Protein AF-A0A1D6P1W7-F1 (afdb_monomer)

InterPro domains:
  IPR015421 Pyridoxal phosphate-dependent transferase, major domain [G3DSA:3.40.640.10] (1-57)
  IPR015424 Pyridoxal phosphate-depend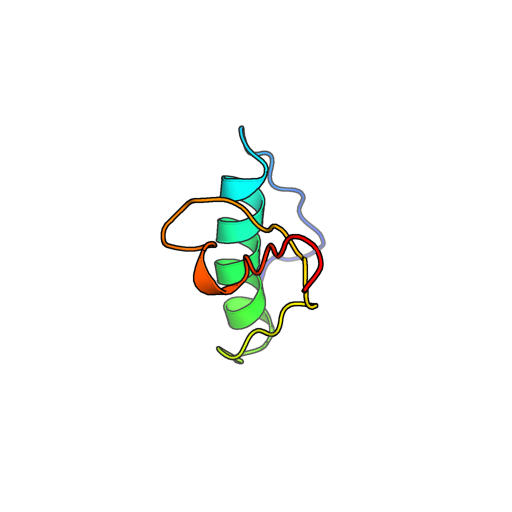ent transferase [SSF53383] (11-56)

Nearest PDB structures (foldseek):
  2zuk-assembly1_B  TM=8.807E-01  e=3.144E-01  Achromobacter obae
  5g4j-assembly1_B  TM=8.437E-01  e=3.373E-01  Paenarthrobacter aurescens TC1
  4wya-assembly2_D  TM=8.406E-01  e=7.935E+00  Mycobacterium tuberculosis H37Rv
  5wrp-assembly1_C  TM=4.438E-01  e=6.896E+00  Mycobacterium tuberculosis H37Rv

Solvent-accessible surface area (backbone atoms only — not comparable to full-atom values): 3786 Å² total; per-residue (Å²): 131,78,98,58,97,78,88,84,86,65,96,44,70,41,58,47,42,39,50,47,65,54,48,51,28,75,73,69,75,46,87,80,84,87,62,61,85,58,29,79,39,39,86,47,87,80,23,38,88,44,36,43,76,70,76,96,127

Sequence (57 aa):
MFPGPVCCVLSFGTEANELAMLMAPLYSGNLSMVALGNAYHGGSAGTIGLTGLQTYT

Structure (mmCIF, N/CA/C/O backbone):
data_AF-A0A1D6P1W7-F1
#
_entry.id   AF-A0A1D6P1W7-F1
#
loop_
_atom_site.group_PDB
_atom_site.id
_atom_site.type_symbol
_atom_site.label_atom_id
_atom_site.label_alt_id
_atom_site.label_comp_id
_atom_site.label_asym_id
_atom_site.label_entity_id
_atom_site.label_seq_id
_atom_site.pdbx_PDB_ins_code
_atom_site.Cartn_x
_atom_site.Cartn_y
_atom_site.Cartn_z
_atom_site.occupancy
_atom_site.B_iso_or_equiv
_atom_site.auth_seq_id
_atom_site.auth_comp_id
_atom_site.auth_asym_id
_atom_site.auth_atom_id
_atom_site.pdbx_PDB_model_num
ATOM 1 N N . MET A 1 1 ? -14.993 6.678 -11.209 1.00 64.75 1 MET A N 1
ATOM 2 C CA . MET A 1 1 ? -14.858 5.212 -11.085 1.00 64.75 1 MET A CA 1
ATOM 3 C C . MET A 1 1 ? -14.393 4.668 -12.426 1.00 64.75 1 MET A C 1
ATOM 5 O O . MET A 1 1 ? -15.036 4.987 -13.420 1.00 64.75 1 MET A O 1
ATOM 9 N N . PHE A 1 2 ? -13.277 3.935 -12.486 1.00 67.19 2 PHE A N 1
ATOM 10 C CA . PHE A 1 2 ? -12.826 3.313 -13.738 1.00 67.19 2 PHE A CA 1
ATOM 11 C C . PHE A 1 2 ? -13.840 2.245 -14.193 1.00 67.19 2 PHE A C 1
ATOM 13 O O . PHE A 1 2 ? -14.422 1.577 -13.339 1.00 67.19 2 PHE A O 1
ATOM 20 N N . PRO A 1 3 ? -14.085 2.085 -15.506 1.00 73.75 3 PRO A N 1
ATOM 21 C CA . PRO A 1 3 ? -15.212 1.305 -16.035 1.00 73.75 3 PRO A CA 1
ATOM 22 C C . PRO A 1 3 ? -15.046 -0.224 -15.921 1.00 73.75 3 PRO A C 1
ATOM 24 O O . PRO A 1 3 ? -15.873 -0.973 -16.432 1.00 73.75 3 PRO A O 1
ATOM 27 N N . GLY A 1 4 ? -13.984 -0.697 -15.270 1.00 81.94 4 GLY A N 1
ATOM 28 C CA . GLY A 1 4 ? -13.638 -2.106 -15.120 1.00 81.94 4 GLY A CA 1
ATOM 29 C C . GLY A 1 4 ? -12.253 -2.269 -14.484 1.00 81.94 4 GLY A C 1
ATOM 30 O O . GLY A 1 4 ? -11.613 -1.266 -14.151 1.00 81.94 4 GLY A O 1
ATOM 31 N N . PRO A 1 5 ? -11.782 -3.512 -14.295 1.00 87.00 5 PRO A N 1
ATOM 32 C CA . PRO A 1 5 ? -10.445 -3.768 -13.777 1.00 87.00 5 PRO A CA 1
ATOM 33 C C . PRO A 1 5 ? -9.386 -3.218 -14.739 1.00 87.00 5 PRO A C 1
ATOM 35 O O . PRO A 1 5 ? -9.372 -3.538 -15.926 1.00 87.00 5 PRO A O 1
ATOM 38 N N . VAL A 1 6 ? -8.497 -2.385 -14.204 1.00 91.50 6 VAL A N 1
ATOM 39 C CA . VAL A 1 6 ? -7.365 -1.781 -14.915 1.00 91.50 6 VAL A CA 1
ATOM 40 C C . VAL A 1 6 ? -6.068 -2.202 -14.229 1.00 91.50 6 VAL A C 1
ATOM 42 O O . VAL A 1 6 ? -6.004 -2.247 -13.002 1.00 91.50 6 VAL A O 1
ATOM 45 N N . CYS A 1 7 ? -5.038 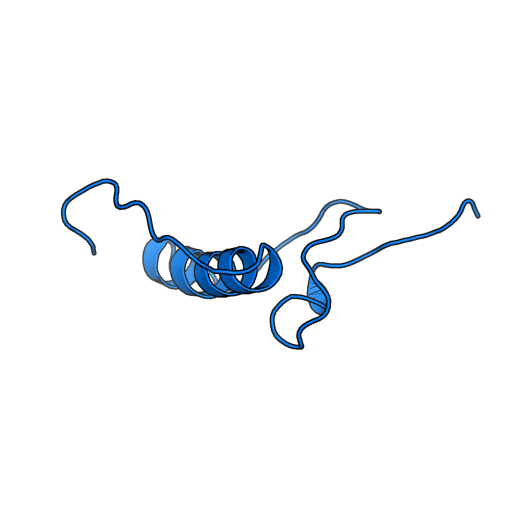-2.529 -15.010 1.00 92.19 7 CYS A N 1
ATOM 46 C CA . CYS A 1 7 ? -3.701 -2.829 -14.499 1.00 92.19 7 CYS A CA 1
ATOM 47 C C . CYS A 1 7 ? -2.779 -1.646 -14.802 1.00 92.19 7 CYS A C 1
ATOM 49 O O . CYS A 1 7 ? -2.571 -1.304 -15.966 1.00 92.19 7 CYS A O 1
ATOM 51 N N . CYS A 1 8 ? -2.243 -1.021 -13.758 1.00 92.75 8 CYS A N 1
ATOM 52 C CA . CYS A 1 8 ? -1.274 0.062 -13.882 1.00 92.75 8 CYS A CA 1
ATOM 53 C C . CYS A 1 8 ? 0.137 -0.509 -13.709 1.00 92.75 8 CYS A C 1
ATOM 55 O O . CYS A 1 8 ? 0.399 -1.198 -12.724 1.00 92.75 8 CYS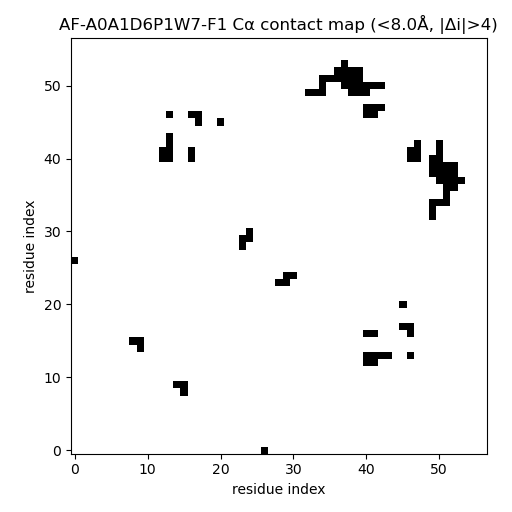 A O 1
ATOM 57 N N . VAL A 1 9 ? 1.039 -0.221 -14.650 1.00 96.56 9 VAL A N 1
ATOM 58 C CA . VAL A 1 9 ? 2.430 -0.699 -14.615 1.00 96.56 9 VAL A CA 1
ATOM 59 C C . VAL A 1 9 ? 3.331 0.415 -14.097 1.00 96.56 9 VAL A C 1
ATOM 61 O O . VAL A 1 9 ? 3.261 1.543 -14.581 1.00 96.56 9 VAL A O 1
ATOM 64 N N . LEU A 1 10 ? 4.159 0.091 -13.105 1.00 97.19 10 LEU A N 1
ATOM 65 C CA . LEU A 1 10 ? 5.053 1.020 -12.415 1.00 97.19 10 LEU A CA 1
ATOM 66 C C . LEU A 1 10 ? 6.454 0.417 -12.319 1.00 97.19 10 LEU A C 1
ATOM 68 O O . LEU A 1 10 ? 6.623 -0.797 -12.456 1.00 97.19 10 LEU A O 1
ATOM 72 N N . SER A 1 11 ? 7.456 1.266 -12.111 1.00 96.62 11 SER A N 1
ATOM 73 C CA . SER A 1 11 ? 8.861 0.847 -12.140 1.00 96.62 11 SER A CA 1
ATOM 74 C C . SER A 1 11 ? 9.264 0.150 -10.845 1.00 96.62 11 SER A C 1
ATOM 76 O O . SER A 1 11 ? 10.125 -0.730 -10.853 1.00 96.62 11 SER A O 1
ATOM 78 N N . PHE A 1 12 ? 8.627 0.520 -9.731 1.00 96.94 12 PHE A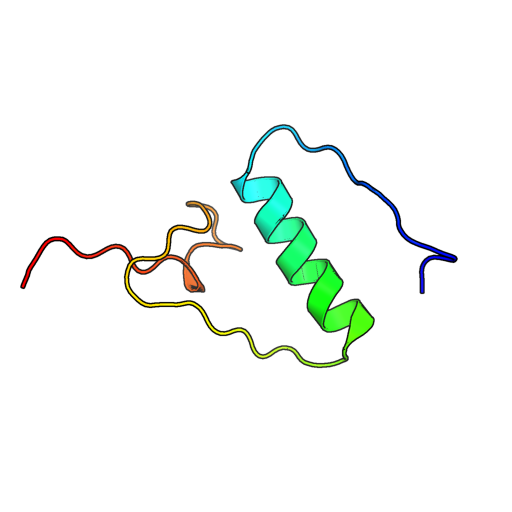 N 1
ATOM 79 C CA . PHE A 1 12 ? 8.958 0.002 -8.408 1.00 96.94 12 PHE A CA 1
ATOM 80 C C . PHE A 1 12 ? 7.724 -0.446 -7.623 1.00 96.94 12 PHE A C 1
ATOM 82 O O . PHE A 1 12 ? 6.639 0.121 -7.737 1.00 96.94 12 PHE A O 1
ATOM 89 N N . GLY A 1 13 ? 7.917 -1.427 -6.735 1.00 96.88 13 GLY A N 1
ATOM 90 C CA . GLY A 1 13 ? 6.867 -1.877 -5.815 1.00 96.88 13 GLY A CA 1
ATOM 91 C C . GLY A 1 13 ? 6.387 -0.774 -4.865 1.00 96.88 13 GLY A C 1
ATOM 92 O O . GLY A 1 13 ? 5.197 -0.686 -4.588 1.00 96.88 13 GLY A O 1
ATOM 93 N N . THR A 1 14 ? 7.285 0.117 -4.428 1.00 97.31 14 THR A N 1
ATOM 94 C CA . THR A 1 14 ? 6.918 1.295 -3.622 1.00 97.31 14 THR A CA 1
ATOM 95 C C . THR A 1 14 ? 5.940 2.202 -4.371 1.00 97.31 14 THR A C 1
ATOM 97 O O . THR A 1 14 ? 4.923 2.578 -3.803 1.00 97.31 14 THR A O 1
ATOM 100 N N . GLU A 1 15 ? 6.179 2.486 -5.658 1.00 97.88 15 GLU A N 1
ATOM 101 C CA . GLU A 1 15 ? 5.259 3.291 -6.480 1.00 97.88 15 GLU A CA 1
ATOM 102 C C . GLU A 1 15 ? 3.895 2.603 -6.613 1.00 97.88 15 GLU A C 1
ATOM 104 O O . GLU A 1 15 ? 2.854 3.254 -6.541 1.00 97.88 15 GLU A O 1
ATOM 109 N N . ALA A 1 16 ? 3.892 1.277 -6.786 1.00 97.81 16 ALA A N 1
ATOM 110 C CA . ALA A 1 16 ? 2.660 0.495 -6.856 1.00 97.81 16 ALA A CA 1
ATOM 111 C C . ALA A 1 16 ? 1.855 0.571 -5.558 1.00 97.81 16 ALA A C 1
ATOM 113 O O . ALA A 1 16 ? 0.631 0.715 -5.599 1.00 97.81 16 ALA A O 1
ATOM 114 N N . ASN A 1 17 ? 2.534 0.548 -4.415 1.00 97.75 17 ASN A N 1
ATOM 115 C CA . ASN A 1 17 ? 1.894 0.701 -3.119 1.00 97.75 17 ASN A CA 1
ATOM 116 C C . ASN A 1 17 ? 1.381 2.131 -2.905 1.00 97.75 17 ASN A C 1
ATOM 118 O O . ASN A 1 17 ? 0.262 2.285 -2.428 1.00 97.75 17 ASN A O 1
ATOM 122 N N . GLU A 1 18 ? 2.107 3.170 -3.331 1.00 97.19 18 GLU A N 1
ATOM 123 C CA . GLU A 1 18 ? 1.598 4.552 -3.295 1.00 97.19 18 GLU A CA 1
ATOM 124 C C . GLU A 1 18 ? 0.348 4.717 -4.160 1.00 97.19 18 GLU A C 1
ATOM 126 O O . GLU A 1 18 ? -0.653 5.275 -3.706 1.00 97.19 18 GLU A O 1
ATOM 131 N N . LEU A 1 19 ? 0.353 4.166 -5.378 1.00 96.62 19 LEU A N 1
ATOM 132 C CA . LEU A 1 19 ? -0.836 4.176 -6.224 1.00 96.62 19 LEU A CA 1
ATOM 133 C C . LEU A 1 19 ? -1.992 3.422 -5.555 1.00 96.62 19 LEU A C 1
ATOM 135 O O . LEU A 1 19 ? -3.114 3.921 -5.553 1.00 96.62 19 LEU A O 1
ATOM 139 N N . ALA A 1 20 ? -1.747 2.261 -4.946 1.00 96.31 20 ALA A N 1
ATOM 140 C CA . ALA A 1 20 ? -2.784 1.521 -4.227 1.00 96.31 20 ALA A CA 1
ATOM 141 C C . ALA A 1 20 ? -3.358 2.326 -3.047 1.00 96.31 20 ALA A C 1
ATOM 143 O O . ALA A 1 20 ? -4.578 2.370 -2.871 1.00 96.31 20 ALA A O 1
ATOM 144 N N . MET A 1 21 ? -2.502 3.020 -2.294 1.00 96.19 21 MET A N 1
ATOM 145 C CA . MET A 1 21 ? -2.896 3.896 -1.185 1.00 96.19 21 MET A CA 1
ATOM 146 C C . MET A 1 21 ? -3.691 5.126 -1.645 1.00 96.19 21 MET A C 1
ATOM 148 O O . MET A 1 21 ? -4.512 5.626 -0.881 1.00 96.19 21 MET A O 1
ATOM 152 N N . LEU A 1 22 ? -3.511 5.591 -2.886 1.00 95.75 22 LEU A N 1
ATOM 153 C CA . LEU A 1 22 ? -4.360 6.622 -3.498 1.00 95.75 22 LEU A CA 1
ATOM 154 C C . LEU A 1 22 ? -5.682 6.044 -4.024 1.00 95.75 22 LEU A C 1
ATOM 156 O O . LEU A 1 22 ? -6.738 6.659 -3.885 1.00 95.75 22 LEU A O 1
ATOM 160 N N . MET A 1 23 ? -5.645 4.852 -4.618 1.00 95.75 23 MET A N 1
ATOM 161 C CA . MET A 1 23 ? -6.803 4.239 -5.271 1.00 95.75 23 MET A CA 1
ATOM 162 C C . MET A 1 23 ? -7.816 3.657 -4.277 1.00 95.75 23 MET A C 1
ATOM 164 O O . MET A 1 23 ? -9.022 3.755 -4.513 1.00 95.75 23 MET A O 1
ATOM 168 N N . ALA A 1 24 ? -7.368 3.084 -3.157 1.00 95.56 24 ALA A N 1
ATOM 169 C CA . ALA A 1 24 ? -8.261 2.475 -2.170 1.00 95.56 24 ALA A CA 1
ATOM 170 C C . ALA A 1 24 ? -9.231 3.487 -1.514 1.00 95.56 24 ALA A C 1
ATOM 172 O O . ALA A 1 24 ? -10.432 3.192 -1.458 1.00 95.56 24 ALA A O 1
ATOM 173 N N . PRO A 1 25 ? -8.802 4.696 -1.097 1.00 96.19 25 PRO A N 1
ATOM 174 C CA . PRO A 1 25 ? -9.721 5.731 -0.628 1.00 96.19 25 PRO A CA 1
ATOM 175 C C . PRO A 1 25 ? -10.6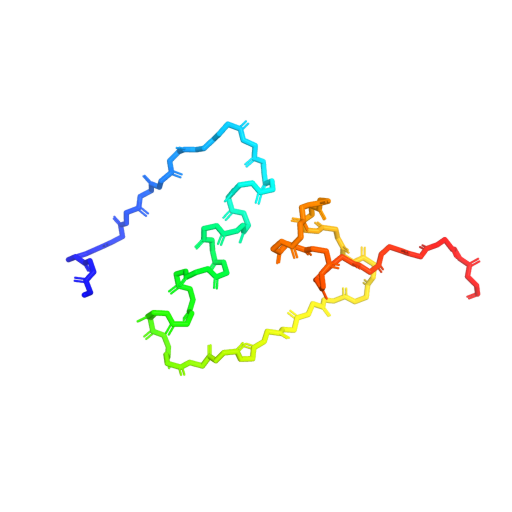22 6.288 -1.730 1.00 96.19 25 PRO A C 1
ATOM 177 O O . PRO A 1 25 ? -11.793 6.547 -1.473 1.00 96.19 25 PRO A O 1
ATOM 180 N N . LEU A 1 26 ? -10.128 6.432 -2.966 1.00 94.75 26 LEU A N 1
ATOM 181 C CA . LEU A 1 26 ? -10.958 6.881 -4.095 1.00 94.75 26 LEU A CA 1
ATOM 182 C C . LEU A 1 26 ? -12.094 5.901 -4.410 1.00 94.75 26 LEU A C 1
ATOM 184 O O . LEU A 1 26 ? -13.162 6.316 -4.858 1.00 94.75 26 LEU A O 1
ATOM 188 N N . TYR A 1 27 ? -11.865 4.608 -4.181 1.00 92.94 27 TYR A N 1
ATOM 189 C CA . TYR A 1 27 ? -12.879 3.572 -4.339 1.00 92.94 27 TYR A CA 1
ATOM 190 C C . TYR A 1 27 ? -13.837 3.504 -3.142 1.00 92.94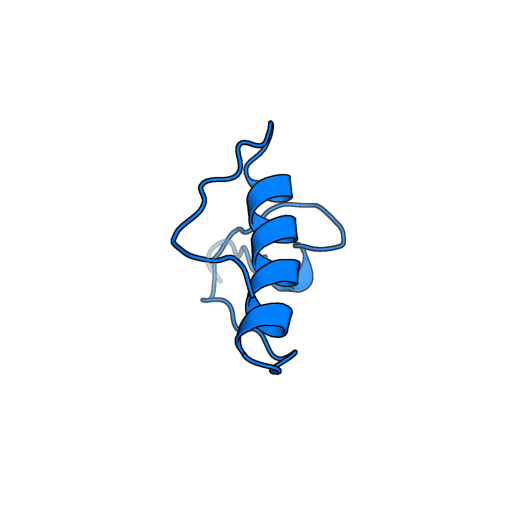 27 TYR A C 1
ATOM 192 O O . TYR A 1 27 ? -15.048 3.420 -3.324 1.00 92.94 27 TYR A O 1
ATOM 200 N N . SER A 1 28 ? -13.302 3.517 -1.918 1.00 94.88 28 SER A N 1
ATOM 201 C CA . SER A 1 28 ? -14.067 3.193 -0.705 1.00 94.88 28 SER A CA 1
ATOM 202 C C . SER A 1 28 ? -14.570 4.401 0.090 1.00 94.88 28 SER A C 1
ATOM 204 O O . SER A 1 28 ? -15.407 4.228 0.972 1.00 94.88 28 SER A O 1
ATOM 206 N N . GLY A 1 29 ? -14.033 5.599 -0.148 1.00 96.69 29 GLY A N 1
ATOM 207 C CA . GLY A 1 29 ? -14.239 6.789 0.685 1.00 96.69 29 GLY A CA 1
ATOM 208 C C . GLY A 1 29 ? -13.538 6.749 2.052 1.00 96.69 29 GLY A C 1
ATOM 209 O O . GLY A 1 29 ? -13.653 7.703 2.817 1.00 96.69 29 GLY A O 1
ATOM 210 N N . ASN A 1 30 ? -12.810 5.675 2.379 1.00 96.75 30 ASN A N 1
ATOM 211 C CA . ASN A 1 30 ? -12.152 5.502 3.673 1.00 96.75 30 ASN A CA 1
ATOM 212 C C . ASN A 1 30 ? -10.663 5.850 3.581 1.00 96.75 30 ASN A C 1
ATOM 214 O O . ASN A 1 30 ? -9.936 5.289 2.766 1.00 96.75 30 ASN A O 1
ATOM 218 N N . LEU A 1 31 ? -10.205 6.753 4.452 1.00 96.25 31 LEU A N 1
ATOM 219 C CA . LEU A 1 31 ? -8.796 7.166 4.535 1.00 96.25 31 LEU A CA 1
ATOM 220 C C . LEU A 1 31 ? -7.958 6.282 5.470 1.00 96.25 31 LEU A C 1
ATOM 222 O O . LEU A 1 31 ? -6.734 6.374 5.477 1.00 96.25 31 LEU A O 1
ATOM 226 N N . SER A 1 32 ? -8.610 5.455 6.289 1.00 96.62 32 SER A N 1
ATOM 227 C CA . SER A 1 32 ? -7.925 4.556 7.214 1.00 96.62 32 SER A CA 1
ATOM 228 C C . SER A 1 32 ? -7.288 3.389 6.463 1.00 96.62 32 SER A C 1
ATOM 230 O O . SER A 1 32 ? -7.903 2.798 5.577 1.00 96.62 32 SER A O 1
ATOM 232 N N . MET A 1 33 ? -6.061 3.044 6.851 1.00 96.06 33 MET A N 1
ATOM 233 C CA . MET A 1 33 ? -5.313 1.903 6.336 1.00 96.06 33 MET A CA 1
ATOM 234 C C . MET A 1 33 ? -4.684 1.155 7.508 1.00 96.06 33 MET A C 1
ATOM 236 O O . MET A 1 33 ? -4.299 1.760 8.509 1.00 96.06 33 MET A O 1
ATOM 240 N N . VAL A 1 34 ? -4.581 -0.165 7.381 1.00 95.69 34 VAL A N 1
ATOM 241 C CA . VAL A 1 34 ? -3.965 -1.042 8.378 1.00 95.69 34 VAL A CA 1
ATOM 242 C C . VAL A 1 34 ? -2.932 -1.923 7.689 1.00 95.69 34 VAL A C 1
ATOM 244 O O . VAL A 1 34 ? -3.150 -2.376 6.567 1.00 95.69 34 VAL A O 1
ATOM 247 N N . ALA A 1 35 ? -1.812 -2.167 8.362 1.00 96.12 35 ALA A N 1
ATOM 248 C CA . ALA A 1 35 ? -0.780 -3.093 7.919 1.00 96.12 35 ALA A CA 1
ATOM 249 C C . ALA A 1 35 ? -0.563 -4.174 8.978 1.00 96.12 35 ALA A C 1
ATOM 251 O O . ALA A 1 35 ? -0.740 -3.943 10.176 1.00 96.12 35 ALA A O 1
ATOM 252 N N . LEU A 1 36 ? -0.170 -5.363 8.528 1.00 94.69 36 LEU A N 1
ATOM 253 C CA . LEU A 1 36 ? 0.257 -6.428 9.426 1.00 94.69 36 LEU A CA 1
ATOM 254 C C . LEU A 1 36 ? 1.623 -6.084 10.035 1.00 94.69 36 LEU A C 1
ATOM 256 O O . LEU A 1 36 ? 2.466 -5.454 9.393 1.00 94.69 36 LEU A O 1
ATOM 260 N N . GLY A 1 37 ? 1.853 -6.535 11.270 1.00 93.62 37 GLY A N 1
ATOM 261 C CA . GLY A 1 37 ? 3.169 -6.437 11.896 1.00 93.62 37 GLY A CA 1
ATOM 262 C C . GLY A 1 37 ? 4.228 -7.138 11.043 1.00 93.62 37 GLY A C 1
ATOM 263 O O . GLY A 1 37 ? 3.971 -8.203 10.484 1.00 93.62 37 GLY A O 1
ATOM 264 N N . A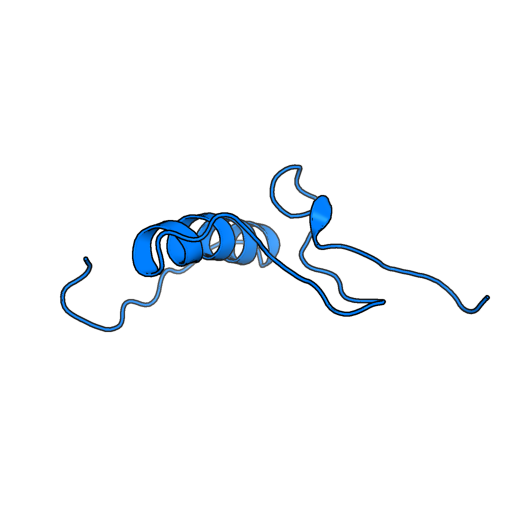SN A 1 38 ? 5.415 -6.538 10.942 1.00 93.81 38 ASN A N 1
ATOM 265 C CA . ASN A 1 38 ? 6.513 -7.011 10.096 1.00 93.81 38 ASN A CA 1
ATOM 266 C C . ASN A 1 38 ? 6.264 -6.942 8.575 1.00 93.81 38 ASN A C 1
ATOM 268 O O . ASN A 1 38 ? 7.008 -7.546 7.804 1.00 93.81 38 ASN A O 1
ATOM 272 N N . ALA A 1 39 ? 5.250 -6.198 8.121 1.00 95.62 39 ALA A N 1
ATOM 273 C CA . ALA A 1 39 ? 5.059 -5.927 6.701 1.00 95.62 39 ALA A CA 1
ATOM 274 C C . ALA A 1 39 ? 6.005 -4.824 6.191 1.00 95.62 39 ALA A C 1
ATOM 276 O O . ALA A 1 39 ? 6.313 -3.861 6.900 1.00 95.62 39 ALA A O 1
ATOM 277 N N . TYR A 1 40 ? 6.424 -4.945 4.930 1.00 96.12 40 TYR A N 1
ATOM 278 C CA . TYR A 1 40 ? 7.199 -3.937 4.208 1.00 96.12 40 TYR A CA 1
ATOM 279 C C . TYR A 1 40 ? 6.431 -3.489 2.967 1.00 96.12 40 TYR A C 1
ATOM 281 O O . TYR A 1 40 ? 6.209 -4.286 2.057 1.00 96.12 40 TYR A O 1
ATOM 289 N N . HIS A 1 41 ? 6.050 -2.212 2.924 1.00 96.81 41 HIS A N 1
ATOM 290 C CA . HIS A 1 41 ? 5.292 -1.624 1.815 1.00 96.81 41 HIS A CA 1
ATOM 291 C C . HIS A 1 41 ? 6.112 -0.605 1.011 1.00 96.81 41 HIS A C 1
ATOM 293 O O . HIS A 1 41 ? 5.593 0.008 0.083 1.00 96.81 41 HIS A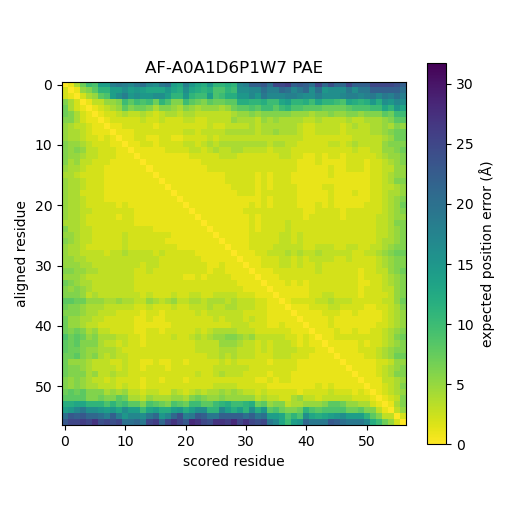 O 1
ATOM 299 N N . GLY A 1 42 ? 7.400 -0.449 1.322 1.00 96.75 42 GLY A N 1
ATOM 300 C CA . GLY A 1 42 ? 8.290 0.507 0.668 1.00 96.75 42 GLY A CA 1
ATOM 301 C C . GLY A 1 42 ? 8.844 1.553 1.631 1.00 96.75 42 GLY A C 1
ATOM 302 O O . GLY A 1 42 ? 8.445 1.641 2.796 1.00 96.75 42 GLY A O 1
ATOM 303 N N . GLY A 1 43 ? 9.791 2.345 1.128 1.00 95.38 43 GLY A N 1
ATOM 304 C CA . GLY A 1 43 ? 10.522 3.358 1.896 1.00 95.38 43 GLY A CA 1
ATOM 305 C C . GLY A 1 43 ? 10.180 4.811 1.558 1.00 95.38 43 GLY A C 1
ATOM 306 O O . GLY A 1 43 ? 10.892 5.699 2.020 1.00 95.38 43 GLY A O 1
ATOM 307 N N . SER A 1 44 ? 9.157 5.080 0.738 1.00 96.31 44 SER A N 1
ATOM 308 C CA . SER A 1 44 ? 8.746 6.459 0.447 1.00 96.31 44 SER A CA 1
ATOM 309 C C . SER A 1 44 ? 7.900 7.034 1.582 1.00 96.31 44 SER A C 1
ATOM 311 O O . SER A 1 44 ? 7.370 6.301 2.419 1.00 96.31 44 SER A O 1
ATOM 313 N N . ALA A 1 45 ? 7.743 8.360 1.608 1.00 95.31 45 ALA A N 1
ATOM 314 C CA . ALA A 1 45 ? 6.902 9.026 2.601 1.00 95.31 45 ALA A CA 1
ATOM 315 C C . ALA A 1 45 ? 5.440 8.545 2.541 1.00 95.31 45 ALA A C 1
ATOM 317 O O . ALA A 1 45 ? 4.785 8.465 3.578 1.00 95.31 45 ALA A O 1
ATOM 318 N N . GLY A 1 46 ? 4.954 8.180 1.347 1.00 93.31 46 GLY A N 1
ATOM 319 C CA . GLY A 1 46 ? 3.621 7.619 1.156 1.00 93.31 46 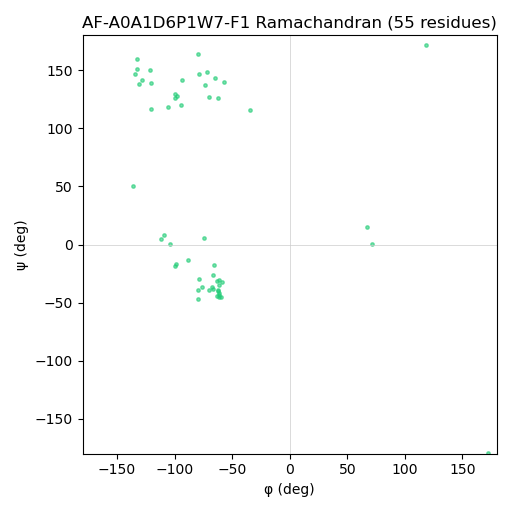GLY A CA 1
ATOM 320 C C . GLY A 1 46 ? 3.462 6.244 1.801 1.00 93.31 46 GLY A C 1
ATOM 321 O O . GLY A 1 46 ? 2.434 5.988 2.412 1.00 93.31 46 GLY A O 1
ATOM 322 N N . THR A 1 47 ? 4.480 5.380 1.747 1.00 96.94 47 THR A N 1
ATOM 323 C CA . THR A 1 47 ? 4.363 3.981 2.201 1.00 96.94 47 THR A CA 1
ATOM 324 C C . THR A 1 47 ? 4.925 3.717 3.593 1.00 96.94 47 THR A C 1
ATOM 326 O O . THR A 1 47 ? 4.603 2.688 4.188 1.00 96.94 47 THR A O 1
ATOM 329 N N . ILE A 1 48 ? 5.776 4.601 4.128 1.00 96.69 48 ILE A N 1
ATOM 330 C CA . ILE A 1 48 ? 6.527 4.334 5.365 1.00 96.69 48 ILE A CA 1
ATOM 331 C C . ILE A 1 48 ? 5.615 4.097 6.574 1.00 96.69 48 ILE A C 1
ATOM 333 O O . ILE A 1 48 ? 5.945 3.282 7.428 1.00 96.69 48 ILE A O 1
ATOM 337 N N . GLY A 1 49 ? 4.432 4.723 6.613 1.00 94.94 49 GLY A N 1
ATOM 338 C CA . GLY A 1 49 ? 3.437 4.506 7.670 1.00 94.94 49 GLY A CA 1
ATOM 339 C C . GLY A 1 49 ? 2.830 3.096 7.694 1.00 94.94 49 GLY A C 1
ATOM 340 O O . GLY A 1 49 ? 2.272 2.697 8.711 1.00 94.94 49 GLY A O 1
ATOM 341 N N . LEU A 1 50 ? 2.954 2.334 6.602 1.00 96.25 50 LEU A N 1
ATOM 342 C CA . LEU A 1 50 ? 2.538 0.929 6.502 1.00 96.25 50 LEU A CA 1
ATOM 343 C C . LEU A 1 50 ? 3.728 -0.044 6.561 1.00 96.25 50 LEU A C 1
ATOM 345 O O . LEU A 1 50 ? 3.538 -1.260 6.475 1.00 96.25 50 LEU A O 1
ATOM 349 N N . THR A 1 51 ? 4.954 0.463 6.696 1.00 96.62 51 THR A N 1
ATOM 350 C CA . THR A 1 51 ? 6.156 -0.352 6.883 1.00 96.62 51 THR A CA 1
ATOM 351 C C . THR A 1 51 ? 6.442 -0.487 8.377 1.00 96.62 51 THR A C 1
ATOM 353 O O . THR A 1 51 ? 6.677 0.497 9.069 1.00 96.62 51 THR A O 1
ATOM 356 N N . GLY A 1 52 ? 6.448 -1.723 8.874 1.00 93.94 52 GLY A N 1
ATOM 357 C CA . GLY A 1 52 ? 6.621 -2.042 10.294 1.00 93.94 52 GLY A CA 1
ATOM 358 C C . GLY A 1 52 ? 7.579 -3.206 10.508 1.00 93.94 52 GLY A C 1
ATOM 359 O O . GLY A 1 52 ? 7.218 -4.171 11.179 1.00 93.94 52 GLY A O 1
ATOM 360 N N . LEU A 1 53 ? 8.762 -3.138 9.886 1.00 92.94 53 LEU A N 1
ATOM 361 C CA . LEU A 1 53 ? 9.804 -4.159 9.999 1.00 92.94 53 LEU A CA 1
ATOM 362 C C . LEU A 1 53 ? 10.427 -4.156 11.397 1.00 92.94 53 LEU A C 1
ATOM 364 O O . LEU A 1 53 ? 10.919 -3.133 11.869 1.00 92.94 53 LEU A O 1
ATOM 368 N N . GLN A 1 54 ? 10.451 -5.325 12.023 1.00 85.38 54 GLN A N 1
ATOM 369 C CA . GLN A 1 54 ? 11.073 -5.562 13.319 1.00 85.38 54 GLN A CA 1
ATOM 370 C C . GLN A 1 54 ? 11.968 -6.796 13.215 1.00 85.38 54 GLN A C 1
ATOM 372 O O . GLN A 1 54 ? 11.604 -7.793 12.594 1.00 85.38 54 GLN A O 1
ATOM 377 N N . THR A 1 55 ? 13.153 -6.729 13.814 1.00 78.38 55 THR A N 1
ATOM 378 C CA . THR A 1 55 ? 13.959 -7.929 14.058 1.00 78.38 55 THR A CA 1
ATOM 379 C C . THR A 1 55 ? 13.623 -8.423 15.458 1.00 78.38 55 THR A C 1
ATOM 381 O O . THR A 1 55 ? 13.369 -7.593 16.327 1.00 78.38 55 THR A O 1
ATOM 384 N N . TYR A 1 56 ? 13.554 -9.744 15.639 1.00 76.25 56 TYR A N 1
ATOM 385 C CA . TYR A 1 56 ? 13.052 -10.420 16.841 1.00 76.25 56 TYR A CA 1
ATOM 386 C C . TYR A 1 56 ? 13.371 -9.666 18.149 1.00 76.25 56 TYR A C 1
ATOM 388 O O . TYR A 1 56 ? 14.542 -9.524 18.508 1.00 76.25 56 TYR A O 1
ATOM 396 N N . THR A 1 57 ? 12.321 -9.211 18.840 1.00 58.22 57 THR A N 1
ATOM 397 C CA . THR A 1 57 ? 12.331 -8.788 20.251 1.00 58.22 57 THR A CA 1
ATOM 398 C C . THR A 1 57 ? 11.502 -9.754 21.071 1.00 58.22 57 THR A C 1
ATOM 400 O O . THR A 1 57 ? 10.391 -10.078 20.586 1.00 58.22 57 THR A O 1
#

Secondary structure (DSSP, 8-state):
--SS------SSHHHHHHHHHHHHHHHHS-------TT----SSTTTGGG-------

Foldseek 3Di:
DPPDDDDDDDDDQLVVLLVVLVVVCVVVVDNDDEEDAQDDRDDDPSCVVNHHHDDDD

Mean predicted aligned error: 4.17 Å

Radius of gyration: 13.07 Å; Cα contacts (8 Å, |Δi|>4): 50; chains: 1; bounding box: 29×19×36 Å

pLDDT: mean 92.4, std 8.58, range [58.22, 97.88]

Organism: Zea mays (NCBI:txid4577)